Protein AF-A0A7S1GWB8-F1 (afdb_monomer_lite)

Radius of gyration: 44.44 Å; chains: 1; bounding box: 100×58×112 Å

Secondary structure (DSSP, 8-state):
------SS-EEEEEEPTTSSEEEEEESSSS-EEEE-TTT-PPPGGGHHHHHHHHHHHHHHHHGGGTTEEEEEHHHHHHTT-GGGTTSTTEEEETTEEEEEHHHHHHHHHHH-TTHHHHHHHHHHHHHHHHHHHTS-----TTS--SS-HHHHHHHHHHHHHHHHHHHHHHHHHHHTT-

Foldseek 3Di:
DDDDDDPFAFDDWDDDPQAQWIWTDGPDPDIDIDGDVVSHADPPVPNVVVVVVVVVVVVVVPPPAPQWDWDAPVRCVLLVNNVCVPPPQWDDDDGTTIHGNVVVVVSVCVNCVCVVVVVVVVVVVVVVVVVVVPPPPPPPPPPQDPPDNVVSVVVVVVVVVVVVVVVVVVVVVVVVPD

Sequence (178 aa):
FVSVEPPADVNEVCLCPNSGLVLMACEQPRIHVYFVPALGPAPAWCSFLDSLTDELEETKRTEVYDDYVFVTREELKRLGLDHLVGTNMLKAYMHGFFLDAKLHARSKSVLEPFAYEEYRKQKIKEKIEARQGQRIVLPKKGGAAKVNREFAEQLEESKRIAEEEARGDRVVRSNDRK

Structure (mmCIF, N/CA/C/O backbone):
data_AF-A0A7S1GWB8-F1
#
_entry.id   AF-A0A7S1GWB8-F1
#
loop_
_atom_site.group_PDB
_atom_site.id
_atom_site.type_symbol
_atom_site.label_atom_id
_atom_site.label_alt_id
_atom_site.label_comp_id
_atom_site.label_asym_id
_atom_site.label_entity_id
_atom_site.label_seq_id
_atom_site.pdbx_PDB_ins_code
_atom_site.Cartn_x
_atom_site.Cartn_y
_atom_site.Cartn_z
_atom_site.occupancy
_atom_site.B_iso_or_equiv
_atom_site.auth_seq_id
_atom_site.auth_comp_id
_atom_site.auth_asym_id
_atom_site.auth_atom_id
_atom_site.pdbx_PDB_model_num
ATOM 1 N N . PHE A 1 1 ? 10.889 -10.324 -22.276 1.00 53.47 1 PHE A N 1
ATOM 2 C CA . PHE A 1 1 ? 10.972 -9.530 -23.516 1.00 53.47 1 PHE A CA 1
ATOM 3 C C . PHE A 1 1 ? 10.517 -8.123 -23.183 1.00 53.47 1 PHE A C 1
ATOM 5 O O . PHE A 1 1 ? 9.446 -7.988 -22.607 1.00 53.47 1 PHE A O 1
ATOM 12 N N . VAL A 1 2 ? 11.350 -7.116 -23.442 1.00 78.38 2 VAL A N 1
ATOM 13 C CA . VAL A 1 2 ? 11.027 -5.698 -23.221 1.00 78.38 2 VAL A CA 1
ATOM 14 C C . VAL A 1 2 ? 10.942 -5.051 -24.601 1.00 78.38 2 VAL A C 1
ATOM 16 O O . VAL A 1 2 ? 11.882 -5.196 -25.377 1.00 78.38 2 VAL A O 1
ATOM 19 N N . SER A 1 3 ? 9.821 -4.398 -24.910 1.00 85.94 3 SER A N 1
ATOM 20 C CA . SER A 1 3 ? 9.679 -3.527 -26.083 1.00 85.94 3 SER A CA 1
ATOM 21 C C . SER A 1 3 ? 9.707 -2.087 -25.591 1.00 85.94 3 SER A C 1
ATOM 23 O O . SER A 1 3 ? 8.978 -1.754 -24.657 1.00 85.94 3 SER A O 1
ATOM 25 N N . VAL A 1 4 ? 10.571 -1.261 -26.174 1.00 86.25 4 VAL A N 1
ATOM 26 C CA . VAL A 1 4 ? 10.670 0.167 -25.867 1.00 86.25 4 VAL A CA 1
ATOM 27 C C . VAL A 1 4 ? 10.243 0.927 -27.111 1.00 86.25 4 VAL A C 1
ATOM 29 O O . VAL A 1 4 ? 10.878 0.797 -28.154 1.00 86.25 4 VAL A O 1
ATOM 32 N N . GLU A 1 5 ? 9.174 1.707 -26.990 1.00 87.88 5 GLU A N 1
ATOM 33 C CA . GLU A 1 5 ? 8.620 2.513 -28.077 1.00 87.88 5 GLU A CA 1
ATOM 34 C C . GLU A 1 5 ? 8.831 3.999 -27.753 1.00 87.88 5 GLU A C 1
ATOM 36 O O . GLU A 1 5 ? 8.138 4.549 -26.888 1.00 87.88 5 GLU A O 1
ATOM 41 N N . PRO A 1 6 ? 9.828 4.655 -28.372 1.00 87.19 6 PRO A N 1
ATOM 42 C CA . PRO A 1 6 ? 9.988 6.095 -28.258 1.00 87.19 6 PRO A CA 1
ATOM 43 C C . PRO A 1 6 ? 8.904 6.837 -29.059 1.00 87.19 6 PRO A C 1
ATOM 45 O O . PRO A 1 6 ? 8.363 6.301 -30.025 1.00 87.19 6 PRO A O 1
ATOM 48 N N . PRO A 1 7 ? 8.571 8.083 -28.675 1.00 85.88 7 PRO A N 1
ATOM 49 C CA . PRO A 1 7 ? 7.498 8.857 -29.308 1.00 85.88 7 PRO A CA 1
ATOM 50 C C . PRO A 1 7 ? 7.848 9.399 -30.705 1.00 85.88 7 PRO A C 1
ATOM 52 O O . PRO A 1 7 ? 6.970 9.928 -31.381 1.00 85.88 7 PRO A O 1
ATOM 55 N N . ALA A 1 8 ? 9.115 9.318 -31.113 1.00 88.62 8 ALA A N 1
ATOM 56 C CA . ALA A 1 8 ? 9.633 9.824 -32.379 1.00 88.62 8 ALA A CA 1
ATOM 57 C C . ALA A 1 8 ? 10.523 8.770 -33.051 1.00 88.62 8 ALA A C 1
ATOM 59 O O . ALA A 1 8 ? 10.970 7.822 -32.398 1.00 88.62 8 ALA A O 1
ATOM 60 N N . ASP A 1 9 ? 10.800 8.966 -34.340 1.00 90.44 9 ASP A N 1
ATOM 61 C CA . ASP A 1 9 ? 11.654 8.069 -35.118 1.00 90.44 9 ASP A CA 1
ATOM 62 C C . ASP A 1 9 ? 13.067 7.994 -34.527 1.00 90.44 9 ASP A C 1
ATOM 64 O O . ASP A 1 9 ? 13.641 9.003 -34.104 1.00 90.44 9 ASP A O 1
ATOM 68 N N . VAL A 1 10 ? 13.609 6.775 -34.480 1.00 90.38 10 VAL A N 1
ATOM 69 C CA . VAL A 1 10 ? 14.928 6.471 -33.914 1.00 90.38 10 VAL A CA 1
ATOM 70 C C . VAL A 1 10 ? 15.977 6.528 -35.011 1.00 90.38 10 VAL A C 1
ATOM 72 O O . VAL A 1 10 ? 15.917 5.769 -35.976 1.00 90.38 10 VAL A O 1
ATOM 75 N N . ASN A 1 11 ? 16.979 7.375 -34.812 1.00 90.00 11 ASN A N 1
ATOM 76 C CA . ASN A 1 11 ? 18.122 7.498 -35.708 1.00 90.00 11 ASN A CA 1
ATOM 77 C C . ASN A 1 11 ? 19.241 6.534 -35.315 1.00 90.00 11 ASN A C 1
ATOM 79 O O . ASN A 1 11 ? 19.777 5.815 -36.155 1.00 90.00 11 ASN A O 1
ATOM 83 N N . GLU A 1 12 ? 19.592 6.507 -34.028 1.00 90.44 12 GLU A N 1
ATOM 84 C CA . GLU A 1 12 ? 20.704 5.706 -33.521 1.00 90.44 12 GLU A CA 1
ATOM 85 C C . GLU A 1 12 ? 20.461 5.270 -32.072 1.00 90.44 12 GLU A C 1
ATOM 87 O O . GLU A 1 12 ? 19.823 5.974 -31.284 1.00 90.44 12 GLU A O 1
ATOM 92 N N . VAL A 1 13 ? 20.991 4.100 -31.715 1.00 90.94 13 VAL A N 1
ATOM 93 C CA . VAL A 1 13 ? 20.932 3.549 -30.359 1.00 90.94 13 VAL A CA 1
ATOM 94 C C . VAL A 1 13 ? 22.347 3.267 -29.872 1.00 90.94 13 VAL A C 1
ATOM 96 O O . VAL A 1 13 ? 23.105 2.552 -30.523 1.00 90.94 13 VAL A O 1
ATOM 99 N N . CYS A 1 14 ? 22.686 3.790 -28.698 1.00 90.75 14 CYS A N 1
ATOM 100 C CA . CYS A 1 14 ? 23.957 3.560 -28.029 1.00 90.75 14 CYS A CA 1
ATOM 101 C C . CYS A 1 14 ? 23.720 2.848 -26.693 1.00 90.75 14 CYS A C 1
ATOM 103 O O . CYS A 1 14 ? 22.939 3.298 -25.854 1.00 90.75 14 CYS A O 1
ATOM 105 N N . LEU A 1 15 ? 24.401 1.721 -26.502 1.00 89.31 15 LEU A N 1
ATOM 106 C CA . LEU A 1 15 ? 24.348 0.920 -25.282 1.00 89.31 15 LEU A CA 1
ATOM 107 C C . LEU A 1 15 ? 25.578 1.220 -24.432 1.00 89.31 15 LEU A C 1
ATOM 109 O O . LEU A 1 15 ? 26.708 1.153 -24.923 1.00 89.31 15 LEU A O 1
ATOM 113 N N . CYS A 1 16 ? 25.379 1.501 -23.147 1.00 86.50 16 CYS A N 1
ATOM 114 C CA . CYS A 1 16 ? 26.507 1.568 -22.230 1.00 86.50 16 CYS A CA 1
ATOM 115 C C . CYS A 1 16 ? 27.056 0.151 -21.977 1.00 86.50 16 CYS A C 1
ATOM 117 O O . CYS A 1 16 ? 26.288 -0.757 -21.653 1.00 86.50 16 CYS A O 1
ATOM 119 N N . PRO A 1 17 ? 28.377 -0.067 -22.096 1.00 87.00 17 PRO A N 1
ATOM 120 C CA . PRO A 1 17 ? 28.961 -1.383 -21.872 1.00 87.00 17 PRO A CA 1
ATOM 121 C C . PRO A 1 17 ? 28.715 -1.844 -20.431 1.00 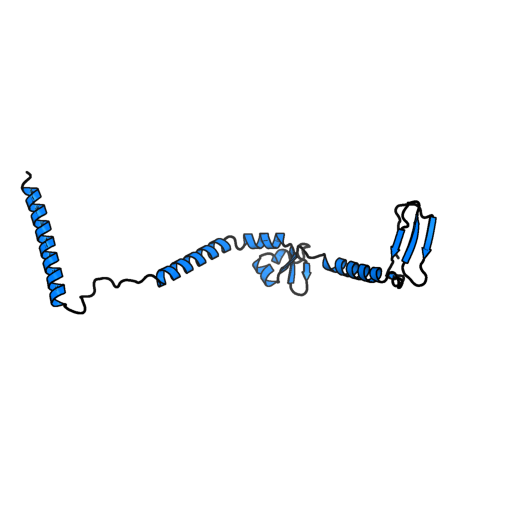87.00 17 PRO A C 1
ATOM 123 O O . PRO A 1 17 ? 28.889 -1.071 -19.489 1.00 87.00 17 PRO A O 1
ATOM 126 N N . ASN A 1 18 ? 28.343 -3.117 -20.267 1.00 85.69 18 ASN A N 1
ATOM 127 C CA . ASN A 1 18 ? 28.068 -3.763 -18.975 1.00 85.69 18 ASN A CA 1
ATOM 128 C C . ASN A 1 18 ? 26.973 -3.084 -18.125 1.00 85.69 18 ASN A C 1
ATOM 130 O O . ASN A 1 18 ? 26.978 -3.227 -16.903 1.00 85.69 18 ASN A O 1
ATOM 134 N N . SER A 1 19 ? 26.041 -2.356 -18.746 1.00 89.25 19 SER A N 1
ATOM 135 C CA . SER A 1 19 ? 24.924 -1.708 -18.056 1.00 89.25 19 SER A CA 1
ATOM 136 C C . SER A 1 19 ? 23.606 -1.895 -18.809 1.00 89.25 19 SER A C 1
ATOM 138 O O . SER A 1 19 ? 23.596 -2.070 -20.025 1.00 89.25 19 SER A O 1
ATOM 140 N N . GLY A 1 20 ? 22.484 -1.822 -18.087 1.00 88.50 20 GLY A N 1
ATOM 141 C CA . GLY A 1 20 ? 21.133 -1.798 -18.656 1.00 88.50 20 GLY A CA 1
ATOM 142 C C . GLY A 1 20 ? 20.713 -0.448 -19.256 1.00 88.50 20 GLY A C 1
ATOM 143 O O . GLY A 1 20 ? 19.534 -0.261 -19.556 1.00 88.50 20 GLY A O 1
ATOM 144 N N . LEU A 1 21 ? 21.636 0.512 -19.389 1.00 90.56 21 LEU A N 1
ATOM 145 C CA . LEU A 1 21 ? 21.352 1.860 -19.881 1.00 90.56 21 LEU A CA 1
ATOM 146 C C . LEU A 1 21 ? 21.456 1.949 -21.411 1.00 90.56 21 LEU A C 1
ATOM 148 O O . LEU A 1 21 ? 22.491 1.640 -22.009 1.00 90.56 21 LEU A O 1
ATOM 152 N N . VAL A 1 22 ? 20.376 2.423 -22.027 1.00 90.69 22 VAL A N 1
ATOM 153 C CA . VAL A 1 22 ? 20.209 2.581 -23.471 1.00 90.69 22 VAL A CA 1
ATOM 154 C C . VAL A 1 22 ? 19.936 4.047 -23.782 1.00 90.69 22 VAL A C 1
ATOM 156 O O . VAL A 1 22 ? 18.965 4.631 -23.301 1.00 90.69 22 VAL A O 1
ATOM 159 N N . LEU A 1 23 ? 20.785 4.643 -24.608 1.00 91.19 23 LEU A N 1
ATOM 160 C CA . LEU A 1 23 ? 20.624 5.993 -25.134 1.00 91.19 23 LEU A CA 1
ATOM 161 C C . LEU A 1 23 ? 20.050 5.890 -26.546 1.00 91.19 23 LEU A C 1
ATOM 163 O O . LEU A 1 23 ? 20.630 5.228 -27.403 1.00 91.19 23 LEU A O 1
ATOM 167 N N . MET A 1 24 ? 18.921 6.542 -26.792 1.00 92.06 24 MET A N 1
ATOM 168 C CA . MET A 1 24 ? 18.260 6.573 -28.092 1.00 92.06 24 MET A CA 1
ATOM 169 C C . MET A 1 24 ? 18.262 8.001 -28.633 1.00 92.06 24 MET A C 1
ATOM 171 O O . MET A 1 24 ? 17.636 8.903 -28.064 1.00 92.06 24 MET A O 1
ATOM 175 N N . ALA A 1 25 ? 18.962 8.201 -29.745 1.00 92.19 25 ALA A N 1
ATOM 176 C CA . ALA A 1 25 ? 18.886 9.421 -30.529 1.00 92.19 25 ALA A CA 1
ATOM 177 C C . ALA A 1 25 ? 17.624 9.350 -31.395 1.00 92.19 25 ALA A C 1
ATOM 179 O O . ALA A 1 25 ? 17.547 8.532 -32.310 1.00 92.19 25 ALA A O 1
ATOM 180 N N . CYS A 1 26 ? 16.633 10.181 -31.076 1.00 90.25 26 CYS A N 1
ATOM 181 C CA . CYS A 1 26 ? 15.378 10.281 -31.825 1.00 90.25 26 CYS A CA 1
ATOM 182 C C . CYS A 1 26 ? 15.272 11.655 -32.507 1.00 90.25 26 CYS A C 1
ATOM 184 O O . CYS A 1 26 ? 16.032 12.564 -32.169 1.00 90.25 26 CYS A O 1
ATOM 186 N N . GLU A 1 27 ? 14.300 11.829 -33.405 1.00 91.12 27 GLU A N 1
ATOM 187 C CA . GLU A 1 27 ? 13.946 13.101 -34.072 1.00 91.12 27 GLU A CA 1
ATOM 188 C C . GLU A 1 27 ? 13.306 14.140 -33.115 1.00 91.12 27 GLU A C 1
ATOM 190 O O . GLU A 1 27 ? 12.242 14.710 -33.359 1.00 91.12 27 GLU A O 1
ATOM 195 N N . GLN A 1 28 ? 13.943 14.383 -31.968 1.00 89.56 28 GLN A N 1
ATOM 196 C CA . GLN A 1 28 ? 13.509 15.327 -30.942 1.00 89.56 28 GLN A CA 1
ATOM 197 C C . GLN A 1 28 ? 14.740 16.004 -30.311 1.00 89.56 28 GLN A C 1
ATOM 199 O O . GLN A 1 28 ? 15.783 15.369 -30.168 1.00 89.56 28 GLN A O 1
ATOM 204 N N . PRO A 1 29 ? 14.663 17.277 -29.865 1.00 87.81 29 PRO A N 1
ATOM 205 C CA . PRO A 1 29 ? 15.818 17.983 -29.292 1.00 87.81 29 PRO A CA 1
ATOM 206 C C . PRO A 1 29 ? 16.408 17.351 -28.020 1.00 87.81 29 PRO A C 1
ATOM 208 O O . PRO A 1 29 ? 17.481 17.762 -27.583 1.00 87.81 29 PRO A O 1
ATOM 211 N N . ARG A 1 30 ? 15.720 16.393 -27.387 1.00 89.44 30 ARG A N 1
ATOM 212 C CA . ARG A 1 30 ? 16.198 15.690 -26.190 1.00 89.44 30 ARG A CA 1
ATOM 213 C C . ARG A 1 30 ? 16.449 14.225 -26.527 1.00 89.44 30 ARG A C 1
ATOM 215 O O . ARG A 1 30 ? 15.555 13.554 -27.026 1.00 89.44 30 ARG A O 1
ATOM 222 N N . ILE A 1 31 ? 17.638 13.736 -26.186 1.00 90.06 31 ILE A N 1
ATOM 223 C CA . ILE A 1 31 ? 17.980 12.312 -26.275 1.00 90.06 31 ILE A CA 1
ATOM 224 C C . ILE A 1 31 ? 17.161 11.545 -25.234 1.00 90.06 31 ILE A C 1
ATOM 226 O O . ILE A 1 31 ? 17.071 11.965 -24.075 1.00 90.06 31 ILE A O 1
ATOM 230 N N . HIS A 1 32 ? 16.580 10.420 -25.642 1.00 90.88 32 HIS A N 1
ATOM 231 C CA . HIS A 1 32 ? 15.855 9.537 -24.739 1.00 90.88 32 HIS A CA 1
ATOM 232 C C . HIS A 1 32 ? 16.820 8.561 -24.071 1.00 90.88 32 HIS A C 1
ATOM 234 O O . HIS A 1 32 ? 17.652 7.942 -24.730 1.00 90.88 32 HIS A O 1
ATOM 240 N N . VAL A 1 33 ? 16.706 8.419 -22.752 1.00 90.12 3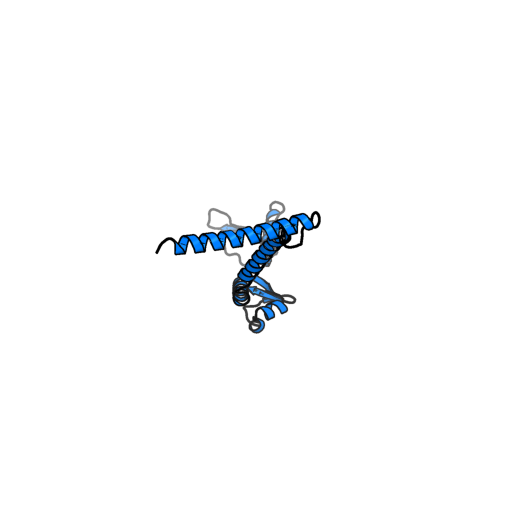3 VAL A N 1
ATOM 241 C CA . VAL A 1 33 ? 17.495 7.467 -21.967 1.00 90.12 33 VAL A CA 1
ATOM 242 C C . VAL A 1 33 ? 16.534 6.478 -21.338 1.00 90.12 33 VAL A C 1
ATOM 244 O O . VAL A 1 33 ? 15.657 6.868 -20.569 1.00 90.12 33 VAL A O 1
ATOM 247 N N . TYR A 1 34 ? 16.704 5.208 -21.675 1.00 90.06 34 TYR A N 1
ATOM 248 C CA . TYR A 1 34 ? 15.948 4.104 -21.110 1.00 90.06 34 TYR A CA 1
ATOM 249 C C . TYR A 1 34 ? 16.875 3.259 -20.255 1.00 90.06 34 TYR A C 1
ATOM 251 O O . TYR A 1 34 ? 17.985 2.926 -20.664 1.00 90.06 34 TYR A O 1
ATOM 259 N N . PHE A 1 35 ? 16.414 2.902 -19.064 1.00 90.31 35 PHE A N 1
ATOM 260 C CA . PHE A 1 35 ? 17.137 2.010 -18.176 1.00 90.31 35 PHE A CA 1
ATOM 261 C C . PHE A 1 35 ? 16.331 0.727 -17.992 1.00 90.31 35 PHE A C 1
ATOM 263 O O . PHE A 1 35 ? 15.156 0.768 -17.628 1.00 90.31 35 PHE A O 1
ATOM 270 N N . VAL A 1 36 ? 16.957 -0.407 -18.302 1.00 89.19 36 VAL A N 1
ATOM 271 C CA . VAL A 1 36 ? 16.358 -1.737 -18.198 1.00 89.19 36 VAL A CA 1
ATOM 272 C C . VAL A 1 36 ? 17.112 -2.526 -17.121 1.00 89.19 36 VAL A C 1
ATOM 274 O O . VAL A 1 36 ? 18.140 -3.133 -17.436 1.00 89.19 36 VAL A O 1
ATOM 277 N N . PRO A 1 37 ? 16.605 -2.586 -15.874 1.00 86.69 37 PRO A N 1
ATOM 278 C CA . PRO A 1 37 ? 17.309 -3.241 -14.764 1.00 86.69 37 PRO A CA 1
ATOM 279 C C . PRO A 1 37 ? 17.520 -4.747 -14.998 1.00 86.69 37 PRO A C 1
ATOM 281 O O . PRO A 1 37 ? 18.487 -5.334 -14.524 1.00 86.69 37 PRO A O 1
ATOM 284 N N . ALA A 1 38 ? 16.669 -5.378 -15.815 1.00 85.50 38 ALA A N 1
ATOM 285 C CA . ALA A 1 38 ? 16.799 -6.789 -16.179 1.00 85.50 38 ALA A CA 1
ATOM 286 C C . ALA A 1 38 ? 18.008 -7.107 -17.085 1.00 85.50 38 ALA A C 1
ATOM 288 O O . ALA A 1 38 ? 18.396 -8.270 -17.179 1.00 85.50 38 ALA A O 1
ATOM 289 N N . LEU A 1 39 ? 18.574 -6.115 -17.788 1.00 86.12 39 LEU A N 1
ATOM 290 C CA . LEU A 1 39 ? 19.737 -6.304 -18.669 1.00 86.12 39 LEU A CA 1
ATOM 291 C C . LEU A 1 39 ? 21.069 -6.129 -17.931 1.00 86.12 39 LEU A C 1
ATOM 293 O O . LEU A 1 39 ? 22.075 -6.703 -18.345 1.00 86.12 39 LEU A O 1
ATOM 297 N N . GLY A 1 40 ? 21.085 -5.355 -16.848 1.00 88.12 40 GLY A N 1
ATOM 298 C CA . GLY A 1 40 ? 22.275 -5.121 -16.042 1.00 88.12 40 GLY A CA 1
ATOM 299 C C . GLY A 1 40 ? 22.130 -3.904 -15.127 1.00 88.12 40 GLY A C 1
ATOM 300 O O . GLY A 1 40 ? 21.215 -3.101 -15.324 1.00 88.12 40 GLY A O 1
ATOM 301 N N . PRO A 1 41 ? 23.046 -3.745 -14.157 1.00 89.88 41 PRO A N 1
ATOM 302 C CA . PRO A 1 41 ? 23.002 -2.653 -13.188 1.00 89.88 41 PRO A CA 1
ATOM 303 C C . PRO A 1 41 ? 23.239 -1.287 -13.842 1.00 89.88 41 PRO A C 1
ATOM 305 O O . PRO A 1 41 ? 23.773 -1.183 -14.961 1.00 89.88 41 PRO A O 1
ATOM 308 N N . ALA A 1 42 ? 22.869 -0.218 -13.139 1.00 90.06 42 ALA A N 1
ATOM 309 C CA . ALA A 1 42 ? 23.218 1.130 -13.554 1.00 90.06 42 ALA A CA 1
ATOM 310 C C . ALA A 1 42 ? 24.749 1.332 -13.509 1.00 90.06 42 ALA A C 1
ATOM 312 O O . ALA A 1 42 ? 25.461 0.716 -12.708 1.00 90.06 42 ALA A O 1
ATOM 313 N N . PRO A 1 43 ? 25.309 2.182 -14.387 1.00 89.75 43 PRO A N 1
ATOM 314 C CA . PRO A 1 43 ? 26.741 2.435 -14.379 1.00 89.75 43 PRO A CA 1
ATOM 315 C C . PRO A 1 43 ? 27.126 3.232 -13.122 1.00 89.75 43 PRO A C 1
ATOM 317 O O . PRO A 1 43 ? 26.308 3.952 -12.557 1.00 89.75 43 PRO A O 1
ATOM 320 N N . ALA A 1 44 ? 28.394 3.164 -12.701 1.00 87.56 44 ALA A N 1
ATOM 321 C CA . ALA A 1 44 ? 28.844 3.735 -11.421 1.00 87.56 44 ALA A CA 1
ATOM 322 C C . ALA A 1 44 ? 28.551 5.243 -11.244 1.00 87.56 44 ALA A C 1
ATOM 324 O O . ALA A 1 44 ? 28.367 5.710 -10.125 1.00 87.56 44 ALA A O 1
ATOM 325 N N . TRP A 1 45 ? 28.480 6.005 -12.340 1.00 90.12 45 TRP A N 1
ATOM 326 C CA . TRP A 1 45 ? 28.141 7.435 -12.344 1.00 90.12 45 TRP A CA 1
ATOM 327 C C . TRP A 1 45 ? 26.629 7.719 -12.261 1.00 90.12 45 TRP A C 1
ATOM 329 O O . TRP A 1 45 ? 26.227 8.871 -12.121 1.00 90.12 45 TRP A O 1
ATOM 339 N N . CYS A 1 46 ? 25.790 6.686 -12.339 1.00 86.81 46 CYS A N 1
ATOM 340 C CA . CYS A 1 46 ? 24.331 6.742 -12.257 1.00 86.81 46 CYS A CA 1
ATOM 341 C C . CYS A 1 46 ? 23.758 5.683 -11.302 1.00 86.81 46 CYS A C 1
ATOM 343 O O . CYS A 1 46 ? 22.664 5.175 -11.524 1.00 86.81 46 CYS A O 1
ATOM 345 N N . SER A 1 47 ? 24.454 5.393 -10.200 1.00 85.62 47 SER A N 1
ATOM 346 C CA . SER A 1 47 ? 23.985 4.453 -9.166 1.00 85.62 47 SER A CA 1
ATOM 347 C C . SER A 1 47 ? 22.622 4.819 -8.565 1.00 85.62 47 SER A C 1
ATOM 349 O O . SER A 1 47 ? 21.898 3.956 -8.085 1.00 85.62 47 SER A O 1
ATOM 351 N N . PHE A 1 48 ? 22.241 6.097 -8.619 1.00 87.88 48 PHE A N 1
ATOM 352 C CA . PHE A 1 48 ? 20.937 6.558 -8.148 1.00 87.88 48 PHE A CA 1
ATOM 353 C C . PHE A 1 48 ? 19.759 5.988 -8.956 1.00 87.88 48 PHE A C 1
ATOM 355 O O . PHE A 1 48 ? 18.668 5.857 -8.409 1.00 87.88 48 PHE A O 1
ATOM 362 N N . LEU A 1 49 ? 19.962 5.620 -10.230 1.00 87.31 49 LEU A N 1
ATOM 363 C CA . LEU A 1 49 ? 18.902 5.008 -11.039 1.00 87.31 49 LEU A CA 1
ATOM 364 C C . LEU A 1 49 ? 18.475 3.647 -10.486 1.00 87.31 49 LEU A C 1
ATOM 366 O O . LEU A 1 49 ? 17.277 3.395 -10.463 1.00 87.31 49 LEU A O 1
ATOM 370 N N . ASP A 1 50 ? 19.417 2.838 -9.987 1.00 87.69 50 ASP A N 1
ATOM 371 C CA . ASP A 1 50 ? 19.105 1.548 -9.356 1.00 87.69 50 ASP A CA 1
ATOM 372 C C . ASP A 1 50 ? 18.226 1.752 -8.111 1.00 87.69 50 ASP A C 1
ATOM 374 O O . ASP A 1 50 ? 17.191 1.106 -7.969 1.00 87.69 50 ASP A O 1
ATOM 378 N N . SER A 1 51 ? 18.572 2.732 -7.265 1.00 89.00 51 SER A N 1
ATOM 379 C CA . SER A 1 51 ? 17.779 3.090 -6.076 1.00 89.00 51 SER A CA 1
ATOM 380 C C . SER A 1 51 ? 16.361 3.532 -6.442 1.00 89.00 51 SER A C 1
ATOM 382 O O . SER A 1 51 ? 15.395 3.079 -5.836 1.00 89.00 51 SER A O 1
ATOM 384 N N . LEU A 1 52 ? 16.221 4.397 -7.452 1.00 87.31 52 LEU A N 1
ATOM 385 C CA . LEU A 1 52 ? 14.909 4.849 -7.918 1.00 87.31 52 LEU A CA 1
ATOM 386 C C . LEU A 1 52 ? 14.079 3.695 -8.486 1.00 87.31 52 LEU A C 1
ATOM 388 O O . LEU A 1 52 ? 12.870 3.649 -8.265 1.00 87.31 52 LEU A O 1
ATOM 392 N N . THR A 1 53 ? 14.698 2.777 -9.234 1.00 85.38 53 THR A N 1
ATOM 393 C CA . THR A 1 53 ? 13.985 1.613 -9.767 1.00 85.38 53 THR A CA 1
ATOM 394 C C . THR A 1 53 ? 13.562 0.642 -8.675 1.00 85.38 53 THR A C 1
ATOM 396 O O . THR A 1 53 ? 12.433 0.161 -8.744 1.00 85.38 53 THR A O 1
ATOM 399 N N . ASP A 1 54 ? 14.391 0.417 -7.654 1.00 85.12 54 ASP A N 1
ATOM 400 C CA . ASP A 1 54 ? 14.041 -0.430 -6.509 1.00 85.12 54 ASP A CA 1
ATOM 401 C C . ASP A 1 54 ? 12.848 0.150 -5.733 1.00 85.12 54 ASP A C 1
ATOM 403 O O . ASP A 1 54 ? 11.884 -0.562 -5.445 1.00 85.12 54 ASP A O 1
ATOM 407 N N . GLU A 1 55 ? 12.843 1.462 -5.480 1.00 85.50 55 GLU A N 1
ATOM 408 C CA . GLU A 1 55 ? 11.713 2.149 -4.839 1.00 85.50 55 GLU A CA 1
ATOM 409 C C . GLU A 1 55 ? 10.423 2.046 -5.678 1.00 85.50 55 GLU A C 1
ATOM 411 O O . GLU A 1 55 ? 9.337 1.772 -5.155 1.00 85.50 55 GLU A O 1
ATOM 416 N N . LEU A 1 56 ? 10.520 2.226 -7.000 1.00 82.38 56 LEU A N 1
ATOM 417 C CA . LEU A 1 56 ? 9.390 2.089 -7.931 1.00 82.38 56 LEU A CA 1
ATOM 418 C C . LEU A 1 56 ? 8.849 0.652 -7.999 1.00 82.38 56 LEU A C 1
ATOM 420 O O . LEU A 1 56 ? 7.638 0.456 -8.158 1.00 82.38 56 LEU A O 1
ATOM 424 N N . GLU A 1 57 ? 9.718 -0.354 -7.899 1.00 78.62 57 GLU A N 1
ATOM 425 C CA . GLU A 1 57 ? 9.318 -1.762 -7.835 1.00 78.62 57 GLU A CA 1
ATOM 426 C C . GLU A 1 57 ? 8.642 -2.115 -6.506 1.00 78.62 57 GLU A C 1
ATOM 428 O O . GLU A 1 57 ? 7.664 -2.873 -6.505 1.00 78.62 57 GLU A O 1
ATOM 433 N N . GLU A 1 58 ? 9.101 -1.542 -5.393 1.00 72.25 58 GLU A N 1
ATOM 434 C CA . GLU A 1 58 ? 8.467 -1.710 -4.085 1.00 72.25 58 GLU A CA 1
ATOM 435 C C . GLU A 1 58 ? 7.077 -1.057 -4.051 1.00 72.25 58 GLU A C 1
ATOM 437 O O . GLU A 1 58 ? 6.099 -1.707 -3.673 1.00 72.25 58 GLU A O 1
ATOM 442 N N . THR A 1 59 ? 6.957 0.175 -4.556 1.00 62.09 59 THR A N 1
ATOM 443 C CA . THR A 1 59 ? 5.701 0.949 -4.554 1.00 62.09 59 THR A CA 1
ATOM 444 C C . THR A 1 59 ? 4.591 0.268 -5.363 1.00 62.09 59 THR A C 1
ATOM 446 O O . THR A 1 59 ? 3.444 0.174 -4.924 1.00 62.09 59 THR A O 1
ATOM 449 N N . LYS A 1 60 ? 4.920 -0.328 -6.518 1.00 60.53 60 LYS A N 1
ATOM 450 C CA . LYS A 1 60 ? 3.943 -1.086 -7.326 1.00 60.53 60 LYS A CA 1
ATOM 451 C C . LYS A 1 60 ? 3.319 -2.276 -6.592 1.00 60.53 60 LYS A C 1
ATOM 453 O O . LYS A 1 60 ? 2.259 -2.750 -7.004 1.00 60.53 60 LYS A O 1
ATOM 458 N N . ARG A 1 61 ? 3.958 -2.801 -5.541 1.00 58.41 61 ARG A N 1
ATOM 459 C CA . ARG A 1 61 ? 3.408 -3.912 -4.748 1.00 58.41 61 ARG A CA 1
ATOM 460 C C . ARG A 1 61 ? 2.485 -3.441 -3.624 1.00 58.41 61 ARG A C 1
ATOM 462 O O . ARG A 1 61 ? 1.637 -4.224 -3.199 1.00 58.41 61 ARG A O 1
ATOM 469 N N . THR A 1 62 ? 2.621 -2.204 -3.156 1.00 56.53 62 THR A N 1
ATOM 470 C CA . THR A 1 62 ? 1.930 -1.693 -1.961 1.00 56.53 62 THR A CA 1
ATOM 471 C C . THR A 1 62 ? 0.589 -1.007 -2.245 1.00 56.53 62 THR A C 1
ATOM 473 O O . THR A 1 62 ? -0.279 -1.031 -1.377 1.00 56.53 62 THR A O 1
ATOM 476 N N . GLU A 1 63 ? 0.342 -0.489 -3.451 1.00 54.56 63 GLU A N 1
ATOM 477 C CA . GLU A 1 63 ? -0.801 0.412 -3.728 1.00 54.56 63 GLU A CA 1
ATOM 478 C C . GLU A 1 63 ? -2.203 -0.234 -3.861 1.00 54.56 63 GLU A C 1
ATOM 480 O O . GLU A 1 63 ? -3.186 0.458 -4.112 1.00 54.56 63 GLU A O 1
ATOM 485 N N . VAL A 1 64 ? -2.379 -1.551 -3.696 1.00 57.78 64 VAL A N 1
ATOM 486 C CA . VAL A 1 64 ? -3.676 -2.196 -4.031 1.00 57.78 64 VAL A CA 1
ATOM 487 C C . VAL A 1 64 ? -4.720 -2.146 -2.893 1.00 57.78 64 VAL A C 1
ATOM 489 O O . VAL A 1 64 ? -5.838 -2.631 -3.076 1.00 57.78 64 VAL A O 1
ATOM 492 N N . TYR A 1 65 ? -4.419 -1.563 -1.723 1.00 59.97 65 TYR A N 1
ATOM 493 C CA . TYR A 1 65 ? -5.294 -1.686 -0.540 1.00 59.97 65 TYR A CA 1
ATOM 494 C C . TYR A 1 65 ? -5.628 -0.404 0.234 1.00 59.97 65 TYR A C 1
ATOM 496 O O . TYR A 1 65 ? -6.132 -0.519 1.348 1.00 59.97 65 TYR A O 1
ATOM 504 N N . ASP A 1 66 ? -5.444 0.793 -0.325 1.00 64.88 66 ASP A N 1
ATOM 505 C CA . ASP A 1 66 ? -5.762 2.033 0.414 1.00 64.88 66 ASP A CA 1
ATOM 506 C C . ASP A 1 66 ? -7.248 2.157 0.808 1.00 64.88 66 ASP A C 1
ATOM 508 O O . ASP A 1 66 ? -7.575 2.698 1.862 1.00 64.88 66 ASP A O 1
ATOM 512 N N . ASP A 1 67 ? -8.158 1.579 0.018 1.00 79.31 67 ASP A N 1
ATOM 513 C CA . ASP A 1 67 ? -9.606 1.645 0.258 1.00 79.31 67 ASP A CA 1
ATOM 514 C C . ASP A 1 67 ? -10.188 0.396 0.948 1.00 79.31 67 ASP A C 1
ATOM 516 O O . ASP A 1 67 ? -11.409 0.220 0.986 1.00 79.31 67 ASP A O 1
ATOM 520 N N . TYR A 1 68 ? -9.356 -0.496 1.497 1.00 86.75 68 TYR A N 1
ATOM 521 C CA . TYR A 1 68 ? -9.824 -1.743 2.107 1.00 86.75 68 TYR A CA 1
ATOM 522 C C . TYR A 1 68 ? -9.589 -1.795 3.615 1.00 86.75 68 TYR A C 1
ATOM 524 O O . TYR A 1 68 ? -8.500 -1.548 4.123 1.00 86.75 68 TYR A O 1
ATOM 532 N N . VAL A 1 69 ? -10.622 -2.213 4.341 1.00 88.06 69 VAL A N 1
ATOM 533 C CA . VAL A 1 69 ? -10.559 -2.499 5.774 1.00 88.06 69 VAL A CA 1
ATOM 534 C C . VAL A 1 69 ? -10.450 -4.006 5.960 1.00 88.06 69 VAL A C 1
ATOM 536 O O . VAL A 1 69 ? -11.228 -4.771 5.386 1.00 88.06 69 VAL A O 1
ATOM 539 N N . PHE A 1 70 ? -9.482 -4.441 6.765 1.00 90.56 70 PHE A N 1
ATOM 540 C CA . PHE A 1 70 ? -9.394 -5.834 7.186 1.00 90.56 70 PHE A CA 1
ATOM 541 C C . PHE A 1 70 ? -10.491 -6.134 8.211 1.00 90.56 70 PHE A C 1
ATOM 543 O O . PHE A 1 70 ? -10.624 -5.429 9.210 1.00 90.56 70 PHE A O 1
ATOM 550 N N . VAL A 1 71 ? -11.263 -7.185 7.956 1.00 89.81 71 VAL A N 1
ATOM 551 C CA . VAL A 1 71 ? -12.379 -7.634 8.786 1.00 89.81 71 VAL A CA 1
ATOM 552 C C . VAL A 1 71 ? -12.188 -9.117 9.091 1.00 89.81 71 VAL A C 1
ATOM 554 O O . VAL A 1 71 ? -11.957 -9.941 8.199 1.00 89.81 71 VAL A O 1
ATOM 557 N N . THR A 1 72 ? -12.294 -9.481 10.365 1.00 92.62 72 THR A N 1
ATOM 558 C CA . THR A 1 72 ? -12.240 -10.886 10.787 1.00 92.62 72 THR A CA 1
ATOM 559 C C . THR A 1 72 ? -13.519 -11.634 10.401 1.00 92.62 72 THR A C 1
ATOM 561 O O . THR A 1 72 ? -14.578 -11.046 10.171 1.00 92.62 72 THR A O 1
ATOM 564 N N . ARG A 1 73 ? -13.468 -12.971 10.358 1.00 89.75 73 ARG A N 1
ATOM 565 C CA . ARG A 1 73 ? -14.657 -13.785 10.047 1.00 89.75 73 ARG A CA 1
ATOM 566 C C . ARG A 1 73 ? -15.791 -13.601 11.065 1.00 89.75 73 ARG A C 1
ATOM 568 O O . ARG A 1 73 ? -16.959 -13.746 10.714 1.00 89.75 73 ARG A O 1
ATOM 575 N N . GLU A 1 74 ? -15.458 -13.283 12.312 1.00 91.19 74 GLU A N 1
ATOM 576 C CA . GLU A 1 74 ? -16.433 -12.993 13.367 1.00 91.19 74 GLU A CA 1
ATOM 577 C C . GLU A 1 74 ? -17.106 -11.634 13.153 1.00 91.19 74 GLU A C 1
ATOM 579 O O . GLU A 1 74 ? -18.332 -11.532 13.214 1.00 91.19 74 GLU A O 1
ATOM 584 N N . GLU A 1 75 ? -16.326 -10.603 12.820 1.00 88.31 75 GLU A N 1
ATOM 585 C CA . GLU A 1 75 ? -16.850 -9.274 12.501 1.00 88.31 75 GLU A CA 1
ATOM 586 C C . GLU A 1 75 ? -17.709 -9.287 11.237 1.00 88.31 75 GLU A C 1
ATOM 588 O O . GLU A 1 75 ? -18.771 -8.671 11.223 1.00 88.31 75 GLU A O 1
ATOM 593 N N . LEU A 1 76 ? -17.325 -10.046 10.207 1.00 89.69 76 LEU A N 1
ATOM 594 C CA . LEU A 1 76 ? -18.122 -10.191 8.987 1.00 89.69 76 LEU A CA 1
ATOM 595 C C . LEU A 1 76 ? -19.506 -10.799 9.280 1.0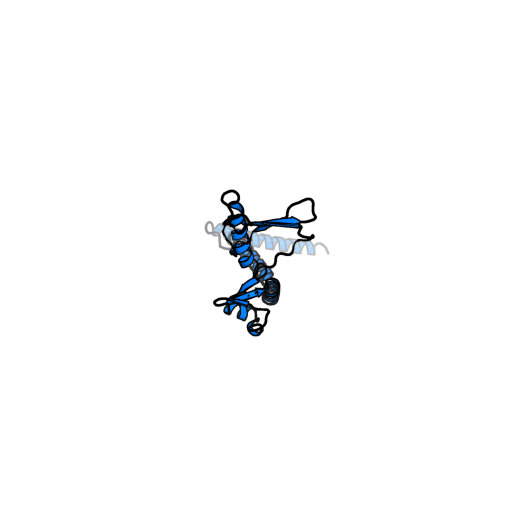0 89.69 76 LEU A C 1
ATOM 597 O O . LEU A 1 76 ? -20.517 -10.346 8.736 1.00 89.69 76 LEU A O 1
ATOM 601 N N . LYS A 1 77 ? -19.564 -11.783 10.188 1.00 89.44 77 LYS A N 1
ATOM 602 C CA . LYS A 1 77 ? -20.820 -12.379 10.665 1.00 89.44 77 LYS A CA 1
ATOM 603 C C . LYS A 1 77 ? -21.645 -11.401 11.492 1.00 89.44 77 LYS A C 1
ATOM 605 O O . LYS A 1 77 ? -22.849 -11.306 11.272 1.00 89.44 77 LYS A O 1
ATOM 610 N N . ARG A 1 78 ? -21.015 -10.643 12.397 1.00 89.31 78 ARG A N 1
ATOM 611 C CA . ARG A 1 78 ? -21.686 -9.570 13.155 1.00 89.31 78 ARG A CA 1
ATOM 612 C C . ARG A 1 78 ? -22.254 -8.501 12.222 1.00 89.31 78 ARG A C 1
ATOM 614 O O . ARG A 1 78 ? -23.330 -7.978 12.491 1.00 89.31 78 ARG A O 1
ATOM 621 N N . LEU A 1 79 ? -21.553 -8.218 11.123 1.00 87.62 79 LEU A N 1
ATOM 622 C CA . LEU A 1 79 ? -21.987 -7.279 10.097 1.00 87.62 79 LEU A CA 1
ATOM 623 C C . LEU A 1 79 ? -23.119 -7.820 9.197 1.00 87.62 79 LEU A C 1
ATOM 625 O O . LEU A 1 79 ? -23.662 -7.073 8.387 1.00 87.62 79 LEU A O 1
ATOM 629 N N . GLY A 1 80 ? -23.486 -9.101 9.314 1.00 86.56 80 GLY A N 1
ATOM 630 C CA . GLY A 1 80 ? -24.492 -9.738 8.456 1.00 86.56 80 GLY A CA 1
ATOM 631 C C . GLY A 1 80 ? -24.034 -9.946 7.005 1.00 86.56 80 GLY A C 1
ATOM 632 O O . GLY A 1 80 ? -24.849 -10.238 6.131 1.00 86.56 80 GLY A O 1
ATOM 633 N N . LEU A 1 81 ? -22.732 -9.821 6.735 1.00 87.31 81 LEU A N 1
ATOM 634 C CA . LEU A 1 81 ? -22.136 -9.863 5.394 1.00 87.31 81 LEU A CA 1
ATOM 635 C C . LEU A 1 81 ? -21.612 -11.258 5.006 1.00 87.31 81 LEU A C 1
ATOM 637 O O . LEU A 1 81 ? -20.867 -11.394 4.041 1.00 87.31 81 LEU A O 1
ATOM 641 N N . ASP A 1 82 ? -22.009 -12.312 5.726 1.00 87.75 82 ASP A N 1
ATOM 642 C CA . ASP A 1 82 ? -21.549 -13.694 5.489 1.00 87.75 82 ASP A CA 1
ATOM 643 C C . ASP A 1 82 ? -21.945 -14.214 4.090 1.00 87.75 82 ASP A C 1
ATOM 645 O O . ASP A 1 82 ? -21.253 -15.032 3.492 1.00 87.75 82 ASP A O 1
ATOM 649 N N . HIS A 1 83 ? -23.023 -13.671 3.515 1.00 87.62 83 HIS A N 1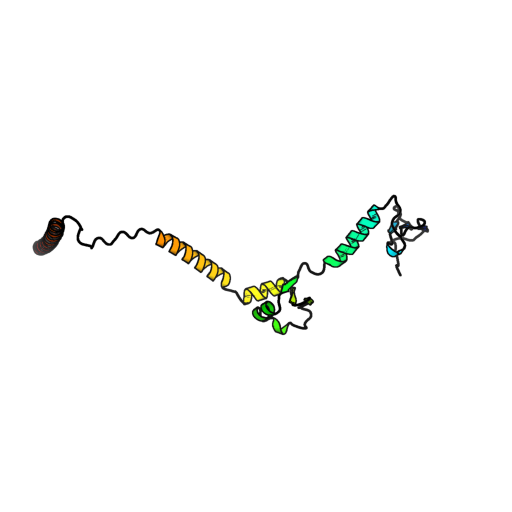
ATOM 650 C CA . HIS A 1 83 ? -23.486 -13.982 2.159 1.00 87.62 83 HIS A CA 1
ATOM 651 C C . HIS A 1 83 ? -22.574 -13.431 1.050 1.00 87.62 83 HIS A C 1
ATOM 653 O O . HIS A 1 83 ? -22.670 -13.874 -0.092 1.00 87.62 83 HIS A O 1
ATOM 659 N N . LEU A 1 84 ? -21.693 -12.473 1.360 1.00 85.38 84 LEU A N 1
ATOM 660 C CA . LEU A 1 84 ? -20.739 -11.921 0.396 1.00 85.38 84 LEU A CA 1
ATOM 661 C C . LEU A 1 84 ? -19.483 -12.792 0.253 1.00 85.38 84 LEU A C 1
ATOM 663 O O . LEU A 1 84 ? -18.661 -12.535 -0.631 1.00 85.38 84 LEU A O 1
ATOM 667 N N . VAL A 1 85 ? -19.313 -13.819 1.093 1.00 86.69 85 VAL A N 1
ATOM 668 C CA . VAL A 1 85 ? -18.170 -14.738 1.025 1.00 86.69 85 VAL A CA 1
ATOM 669 C C . VAL A 1 85 ? -18.195 -15.486 -0.310 1.00 86.69 85 VAL A C 1
ATOM 671 O O . VAL A 1 85 ? -19.153 -16.180 -0.632 1.00 86.69 85 VAL A O 1
ATOM 674 N N . GLY A 1 86 ? -17.125 -15.337 -1.095 1.00 81.38 86 GLY A N 1
ATOM 675 C CA . GLY A 1 86 ? -17.009 -15.911 -2.442 1.00 81.38 86 GLY A CA 1
ATOM 676 C C . GLY A 1 86 ? -17.390 -14.953 -3.577 1.00 81.38 86 GLY A C 1
ATOM 677 O O . GLY A 1 86 ? -17.199 -15.293 -4.741 1.00 81.38 86 GLY A O 1
ATOM 678 N N . THR A 1 87 ? -17.880 -13.749 -3.265 1.00 85.50 87 THR A N 1
ATOM 679 C CA . THR A 1 87 ? -18.083 -12.682 -4.258 1.00 85.50 87 THR A CA 1
ATOM 680 C C . THR A 1 87 ? -16.836 -11.808 -4.400 1.00 85.50 87 THR A C 1
ATOM 682 O O . THR A 1 87 ? -16.001 -11.745 -3.500 1.00 85.50 87 THR A O 1
ATOM 685 N N . ASN A 1 88 ? -16.734 -11.063 -5.506 1.00 82.25 88 ASN A N 1
ATOM 686 C CA . ASN A 1 88 ? -15.620 -10.138 -5.761 1.00 82.25 88 ASN A CA 1
ATOM 687 C C . ASN A 1 88 ? -15.574 -8.926 -4.798 1.00 82.25 88 ASN A C 1
ATOM 689 O O . ASN A 1 88 ? -14.672 -8.103 -4.889 1.00 82.25 88 ASN A O 1
ATOM 693 N N . MET A 1 89 ? -16.550 -8.779 -3.894 1.00 79.94 89 MET A N 1
ATOM 694 C CA . MET A 1 89 ? -16.579 -7.681 -2.916 1.00 79.94 89 MET A CA 1
ATOM 695 C C . MET A 1 89 ? -15.710 -7.945 -1.678 1.00 79.94 89 MET A C 1
ATOM 697 O O . MET A 1 89 ? -15.418 -7.012 -0.933 1.00 79.94 89 MET A O 1
ATOM 701 N N . LEU A 1 90 ? -15.310 -9.200 -1.446 1.00 86.44 90 LEU A N 1
ATOM 702 C CA . LEU A 1 90 ? -14.455 -9.601 -0.332 1.00 86.44 90 LEU A CA 1
ATOM 703 C C . LEU A 1 90 ? -13.177 -10.237 -0.864 1.00 86.44 90 LEU A C 1
ATOM 705 O O . LEU A 1 90 ? -13.225 -11.230 -1.591 1.00 86.44 90 LEU A O 1
ATOM 709 N N . LYS A 1 91 ? -12.021 -9.725 -0.441 1.00 85.56 91 LYS A N 1
ATOM 710 C CA . LYS A 1 91 ? -10.732 -10.346 -0.758 1.00 85.56 91 LYS A CA 1
ATOM 711 C C . LYS A 1 91 ? -10.275 -11.200 0.415 1.00 85.56 91 LYS A C 1
ATOM 713 O O . LYS A 1 91 ? -9.991 -10.672 1.485 1.00 85.56 91 LYS A O 1
ATOM 718 N N . ALA A 1 92 ? -10.213 -12.516 0.238 1.00 85.81 92 ALA A N 1
ATOM 719 C CA . ALA A 1 92 ? -9.701 -13.404 1.278 1.00 85.81 92 ALA A CA 1
ATOM 720 C C . ALA A 1 92 ? -8.215 -13.109 1.542 1.00 85.81 92 ALA A C 1
ATOM 722 O O . ALA A 1 92 ? -7.414 -13.068 0.607 1.00 85.81 92 ALA A O 1
ATOM 723 N N . TYR A 1 93 ? -7.848 -12.913 2.810 1.00 85.88 93 TYR A N 1
ATOM 724 C CA . TYR A 1 93 ? -6.462 -12.676 3.205 1.00 85.88 93 TYR A CA 1
ATOM 725 C C . TYR A 1 93 ? -6.148 -13.348 4.540 1.00 85.88 93 TYR A C 1
ATOM 727 O O . TYR A 1 93 ? -6.738 -13.010 5.566 1.00 85.88 93 TYR A O 1
ATOM 735 N N . MET A 1 94 ? -5.198 -14.290 4.513 1.00 85.44 94 MET A N 1
ATOM 736 C CA . MET A 1 94 ? -4.719 -15.097 5.646 1.00 85.44 94 MET A CA 1
ATOM 737 C C . MET A 1 94 ? -5.834 -15.834 6.415 1.00 85.44 94 MET A C 1
ATOM 739 O O . MET A 1 94 ? -6.037 -17.026 6.212 1.00 85.44 94 MET A O 1
ATOM 743 N N . HIS A 1 95 ? -6.549 -15.137 7.297 1.00 83.50 95 HIS A N 1
ATOM 744 C CA . HIS A 1 95 ? -7.592 -15.669 8.188 1.00 83.50 95 HIS A CA 1
ATOM 745 C C . HIS A 1 95 ? -8.824 -14.746 8.292 1.00 83.50 95 HIS A C 1
ATOM 747 O O . HIS A 1 95 ? -9.696 -14.947 9.139 1.00 83.50 95 HIS A O 1
ATOM 753 N N . GLY A 1 96 ? -8.907 -13.735 7.430 1.00 89.56 96 GLY A N 1
ATOM 754 C CA . GLY A 1 96 ? -10.012 -12.788 7.365 1.00 89.56 96 GLY A CA 1
ATOM 755 C C . GLY A 1 96 ? -10.287 -12.355 5.933 1.00 89.56 96 GLY A C 1
ATOM 756 O O . GLY A 1 96 ? -9.934 -13.044 4.969 1.00 89.56 96 GLY A O 1
ATOM 757 N N . PHE A 1 97 ? -10.928 -11.201 5.802 1.00 91.00 97 PHE A N 1
ATOM 758 C CA . PHE A 1 97 ? -11.303 -10.638 4.517 1.00 91.00 97 PHE A CA 1
ATOM 759 C C . PHE A 1 97 ? -10.995 -9.145 4.481 1.00 91.00 97 PHE A C 1
ATOM 761 O O . PHE A 1 97 ? -11.226 -8.433 5.452 1.00 91.00 97 PHE A O 1
ATOM 768 N N . PHE A 1 98 ? -10.517 -8.663 3.343 1.00 90.44 98 PHE A N 1
ATOM 769 C CA . PHE A 1 98 ? -10.528 -7.246 3.022 1.00 90.44 98 PHE A CA 1
ATOM 770 C C . PHE A 1 98 ? -11.884 -6.879 2.423 1.00 90.44 98 PHE A C 1
ATOM 772 O O . PHE A 1 98 ? -12.322 -7.486 1.443 1.00 90.44 98 PHE A O 1
ATOM 779 N N . LEU A 1 99 ? -12.532 -5.889 3.030 1.00 89.81 99 LEU A N 1
ATOM 780 C CA . LEU A 1 99 ? -13.819 -5.324 2.634 1.00 89.81 99 LEU A CA 1
ATOM 781 C C . LEU A 1 99 ? -13.608 -3.861 2.224 1.00 89.81 99 LEU A C 1
ATOM 783 O O . LEU A 1 99 ? -12.865 -3.150 2.896 1.00 89.81 99 LEU A O 1
ATOM 787 N N . ASP A 1 100 ? -14.266 -3.399 1.160 1.00 88.62 100 ASP A N 1
ATOM 788 C CA . ASP A 1 100 ? -14.239 -1.979 0.769 1.00 88.62 100 ASP A CA 1
ATOM 789 C C . ASP A 1 100 ? -14.684 -1.098 1.954 1.00 88.62 100 ASP A C 1
ATOM 791 O O . ASP A 1 100 ? -15.742 -1.323 2.561 1.00 88.62 100 ASP A O 1
ATOM 795 N N . ALA A 1 101 ? -13.882 -0.086 2.287 1.00 88.38 101 ALA A N 1
ATOM 796 C CA . ALA A 1 101 ? -14.112 0.840 3.387 1.00 88.38 101 ALA A CA 1
ATOM 797 C C . ALA A 1 101 ? -15.507 1.486 3.336 1.00 88.38 101 ALA A C 1
ATOM 799 O O . ALA A 1 101 ? -16.150 1.671 4.376 1.00 88.38 101 ALA A O 1
ATOM 800 N N . LYS A 1 102 ? -16.030 1.775 2.137 1.00 89.44 102 LYS A N 1
ATOM 801 C CA . LYS A 1 102 ? -17.375 2.345 1.953 1.00 89.44 102 LYS A CA 1
ATOM 802 C C . LYS A 1 102 ? -18.462 1.349 2.340 1.00 89.44 102 LYS A C 1
ATOM 804 O O . LYS A 1 102 ? -19.450 1.729 2.972 1.00 89.44 102 LYS A O 1
ATOM 809 N N . LEU A 1 103 ? -18.292 0.080 1.972 1.00 88.50 103 LEU A N 1
ATOM 810 C CA . LEU A 1 103 ? -19.243 -0.983 2.293 1.00 88.50 103 LEU A CA 1
ATOM 811 C C . LEU A 1 103 ? -19.206 -1.320 3.789 1.00 88.50 103 LEU A C 1
ATOM 813 O O . LEU A 1 103 ? -20.261 -1.479 4.410 1.00 88.50 103 LEU A O 1
ATOM 817 N N . HIS A 1 104 ? -18.012 -1.331 4.385 1.00 90.19 104 HIS A N 1
ATOM 818 C CA . HIS A 1 104 ? -17.831 -1.473 5.827 1.00 90.19 104 HIS A CA 1
ATOM 819 C C . HIS A 1 104 ? -18.550 -0.353 6.600 1.00 90.19 104 HIS A C 1
ATOM 821 O O . HIS A 1 104 ? -19.349 -0.631 7.497 1.00 90.19 104 HIS A O 1
ATOM 827 N N . ALA A 1 105 ? -18.344 0.912 6.213 1.00 88.81 105 ALA A N 1
ATOM 828 C CA . ALA A 1 105 ? -18.964 2.063 6.870 1.00 88.81 105 ALA A CA 1
ATOM 829 C C . ALA A 1 105 ? -20.500 2.041 6.790 1.00 88.81 105 ALA A C 1
ATOM 831 O O . ALA A 1 105 ? -21.170 2.297 7.792 1.00 88.81 105 ALA A O 1
ATOM 832 N N . ARG A 1 106 ? -21.063 1.689 5.624 1.00 88.31 106 ARG A N 1
ATOM 833 C CA . ARG A 1 106 ? -22.519 1.541 5.446 1.00 88.31 106 ARG A CA 1
ATOM 834 C C . ARG A 1 106 ? -23.095 0.410 6.292 1.00 88.31 106 ARG A C 1
ATOM 836 O O . ARG A 1 106 ? -24.144 0.571 6.900 1.00 88.31 106 ARG A O 1
ATOM 843 N N . SER A 1 107 ? -22.417 -0.730 6.345 1.00 88.56 107 SER A N 1
ATOM 844 C CA . SER A 1 107 ? -22.900 -1.879 7.121 1.00 88.56 107 SER A CA 1
ATOM 845 C C . SER A 1 107 ? -22.886 -1.565 8.617 1.00 88.56 107 SER A C 1
ATOM 847 O O . SER A 1 107 ? -23.850 -1.844 9.329 1.00 88.56 107 SER A O 1
ATOM 849 N N . LYS A 1 108 ? -21.834 -0.883 9.084 1.00 88.25 108 LYS A N 1
ATOM 850 C CA . LYS A 1 108 ? -21.721 -0.432 10.471 1.00 88.25 108 LYS A CA 1
ATOM 851 C C . LYS A 1 108 ? -22.799 0.589 10.850 1.00 88.25 108 LYS A C 1
ATOM 853 O O . LYS A 1 108 ? -23.366 0.480 11.933 1.00 88.25 108 LYS A O 1
ATOM 858 N N . SER A 1 109 ? -23.128 1.541 9.972 1.00 86.06 109 SER A N 1
ATOM 859 C CA . SER A 1 109 ? -24.185 2.526 10.253 1.00 86.06 109 SER A CA 1
ATOM 860 C C . SER A 1 109 ? -25.586 1.912 10.300 1.00 86.06 109 SER A C 1
ATOM 862 O O . SER A 1 109 ? -26.420 2.368 11.078 1.00 86.06 109 SER A O 1
ATOM 864 N N . VAL A 1 110 ? -25.841 0.868 9.505 1.00 85.81 110 VAL A N 1
ATOM 865 C CA . VAL A 1 110 ? -27.116 0.134 9.515 1.00 85.81 110 VAL A CA 1
ATOM 866 C C . VAL A 1 110 ? -27.291 -0.680 10.798 1.00 85.81 110 VAL A C 1
ATOM 868 O O . VAL A 1 110 ? -28.398 -0.746 11.326 1.00 85.81 110 VAL A O 1
ATOM 871 N N . LEU A 1 111 ? -26.221 -1.295 11.304 1.00 82.25 111 LEU A N 1
ATOM 872 C CA . LEU A 1 111 ? -26.286 -2.152 12.493 1.00 82.25 111 LEU A CA 1
ATOM 873 C C . LEU A 1 111 ? -26.275 -1.385 13.806 1.00 82.25 111 LEU A C 1
ATOM 875 O O . LEU A 1 111 ? -26.916 -1.805 14.766 1.00 82.25 111 LEU A O 1
ATOM 879 N N . GLU A 1 112 ? -25.562 -0.265 13.854 1.00 79.88 112 GLU A N 1
ATOM 880 C CA . GLU A 1 112 ? -25.422 0.547 15.060 1.00 79.88 112 GLU A CA 1
ATOM 881 C C . GLU A 1 112 ? -26.018 1.958 14.875 1.00 79.88 112 GLU A C 1
ATOM 883 O O . GLU A 1 112 ? -25.328 2.952 15.117 1.00 79.88 112 GLU A O 1
ATOM 888 N N . PRO A 1 113 ? -27.308 2.097 14.496 1.00 76.88 113 PRO A N 1
ATOM 889 C CA . PRO A 1 113 ? -27.907 3.406 14.232 1.00 76.88 113 PRO A CA 1
ATOM 890 C C . PRO A 1 113 ? -28.001 4.276 15.495 1.00 76.88 113 PRO A C 1
ATOM 892 O O . PRO A 1 113 ? -27.960 5.501 15.407 1.00 76.88 113 PRO A O 1
ATOM 895 N N . PHE A 1 114 ? -28.078 3.661 16.681 1.00 79.19 114 PHE A N 1
ATOM 896 C CA . PHE A 1 114 ? -28.234 4.364 17.959 1.00 79.19 114 PHE A CA 1
ATOM 897 C C . PHE A 1 114 ? -26.964 4.430 18.811 1.00 79.19 114 PHE A C 1
ATOM 899 O O . PHE A 1 114 ? -26.990 5.066 19.863 1.00 79.19 114 PHE A O 1
ATOM 906 N N . ALA A 1 115 ? -25.841 3.843 18.382 1.00 77.19 115 ALA A N 1
ATOM 907 C CA . ALA A 1 115 ? -24.636 3.773 19.217 1.00 77.19 115 ALA A CA 1
ATOM 908 C C . ALA A 1 115 ? -24.143 5.160 19.665 1.00 77.19 115 ALA A C 1
ATOM 910 O O . ALA A 1 115 ? -23.745 5.346 20.815 1.00 77.19 115 ALA A O 1
ATOM 911 N N . TYR A 1 116 ? -24.243 6.167 18.791 1.00 74.88 116 TYR A N 1
ATOM 912 C CA . TYR A 1 116 ? -23.886 7.543 19.141 1.00 74.88 116 TYR A CA 1
ATOM 913 C C . TYR A 1 116 ? -24.845 8.161 20.173 1.00 74.88 116 TYR A C 1
ATOM 915 O O . TYR A 1 116 ? -24.415 8.825 21.120 1.00 74.88 116 TYR A O 1
ATOM 923 N N . GLU A 1 117 ? -26.151 7.929 20.029 1.00 79.88 117 GLU A N 1
ATOM 924 C CA . GLU A 1 117 ? -27.152 8.444 20.965 1.00 79.88 117 GLU A CA 1
ATOM 925 C C . GLU A 1 117 ? -27.069 7.766 22.332 1.00 79.88 117 GLU A C 1
ATOM 927 O O . GLU A 1 117 ? -27.207 8.431 23.360 1.00 79.88 117 GLU A O 1
ATOM 932 N N . GLU A 1 118 ? -26.827 6.459 22.360 1.00 83.81 118 GLU A N 1
ATOM 933 C CA . GLU A 1 118 ? -26.646 5.687 23.586 1.00 83.81 118 GLU A CA 1
ATOM 934 C C . GLU A 1 118 ? -25.370 6.091 24.316 1.00 83.81 118 GLU A C 1
ATOM 936 O O . GLU A 1 118 ? -25.428 6.375 25.514 1.00 83.81 118 GLU A O 1
ATOM 941 N N . TYR A 1 119 ? -24.251 6.224 23.597 1.00 82.81 119 TYR A N 1
ATOM 942 C CA . TYR A 1 119 ? -23.001 6.738 24.155 1.00 82.81 119 TYR A CA 1
ATOM 943 C C . TYR A 1 119 ? -23.202 8.124 24.781 1.00 82.81 119 TYR A C 1
ATOM 945 O O . TYR A 1 119 ? -22.801 8.382 25.920 1.00 82.81 119 TYR A O 1
ATOM 953 N N . ARG A 1 120 ? -23.914 9.013 24.077 1.00 86.44 120 ARG A N 1
ATOM 954 C CA . ARG A 1 120 ? -24.252 10.349 24.578 1.00 86.44 120 ARG A CA 1
ATOM 955 C C . ARG A 1 120 ? -25.152 10.286 25.816 1.00 86.44 120 ARG A C 1
ATOM 957 O O . ARG A 1 120 ? -24.894 11.002 26.784 1.00 86.44 120 ARG A O 1
ATOM 964 N N . LYS A 1 121 ? -26.184 9.438 25.825 1.00 90.38 121 LYS A N 1
ATOM 965 C CA . LYS A 1 121 ? -27.075 9.240 26.986 1.00 90.38 121 LYS A CA 1
ATOM 966 C C . LYS A 1 121 ? -26.311 8.705 28.198 1.00 90.38 121 LYS A C 1
ATOM 968 O O . LYS A 1 121 ? -26.537 9.196 29.303 1.00 90.38 121 LYS A O 1
ATOM 973 N N . GLN A 1 122 ? -25.395 7.755 28.004 1.00 89.88 122 GLN A N 1
ATOM 974 C CA . GLN A 1 122 ? -24.548 7.215 29.071 1.00 89.88 122 GLN A CA 1
ATOM 975 C C . GLN A 1 122 ? -23.630 8.292 29.651 1.00 89.88 122 GLN A C 1
ATOM 977 O O . GLN A 1 122 ? -23.628 8.491 30.863 1.00 89.88 122 GLN A O 1
ATOM 982 N N . LYS A 1 123 ? -22.948 9.074 28.804 1.00 91.56 123 LYS A N 1
ATOM 983 C CA . LYS A 1 123 ? -22.108 10.196 29.257 1.00 91.56 123 LYS A CA 1
ATOM 984 C C . LYS A 1 123 ? -22.893 11.261 30.022 1.00 91.56 123 LYS A C 1
ATOM 986 O O . LYS A 1 123 ? -22.394 11.820 30.997 1.00 91.56 123 LYS A O 1
ATOM 991 N N . ILE A 1 124 ? -24.126 11.550 29.601 1.00 90.31 124 ILE A N 1
ATOM 992 C CA . ILE A 1 124 ? -25.008 12.477 30.321 1.00 90.31 124 ILE A CA 1
ATOM 993 C C . ILE A 1 124 ? -25.405 11.897 31.684 1.00 90.31 124 ILE A C 1
ATOM 995 O O . ILE A 1 124 ? -25.327 12.619 32.675 1.00 90.31 124 ILE A O 1
ATOM 999 N N . LYS A 1 125 ? -25.789 10.614 31.756 1.00 92.00 125 LYS A N 1
ATOM 1000 C CA . LYS A 1 125 ? -26.103 9.935 33.025 1.00 92.00 125 LYS A CA 1
ATOM 1001 C C . LYS A 1 125 ? -24.919 9.947 33.986 1.00 92.00 125 LYS A C 1
ATOM 1003 O O . LYS A 1 125 ? -25.082 10.406 35.108 1.00 92.00 125 LYS A O 1
ATOM 1008 N N . GLU A 1 126 ? -23.736 9.562 33.518 1.00 92.00 126 GLU A N 1
ATOM 1009 C CA . GLU A 1 126 ? -22.493 9.567 34.299 1.00 92.00 126 GLU A CA 1
ATOM 1010 C C . GLU A 1 126 ? -22.210 10.967 34.878 1.00 92.00 126 GLU A C 1
ATOM 1012 O O . GLU A 1 126 ? -21.907 11.130 36.059 1.00 92.00 126 GLU A O 1
ATOM 1017 N N . LYS A 1 127 ? -22.410 12.020 34.072 1.00 90.31 127 LYS A N 1
ATOM 1018 C CA . LYS A 1 127 ? -22.240 13.411 34.514 1.00 90.31 127 LYS A CA 1
ATOM 1019 C C . LYS A 1 127 ? -23.312 13.857 35.518 1.00 90.31 127 LYS A C 1
ATOM 1021 O O . LYS A 1 127 ? -23.017 14.653 36.411 1.00 90.31 127 LYS A O 1
ATOM 1026 N N . ILE A 1 128 ? -24.549 13.374 35.383 1.00 88.38 128 ILE A N 1
ATOM 1027 C CA . ILE A 1 128 ? -25.631 13.624 36.346 1.00 88.38 128 ILE A CA 1
ATOM 1028 C C . ILE A 1 128 ? -25.333 12.916 37.670 1.00 88.38 128 ILE A C 1
ATOM 1030 O O . ILE A 1 128 ? -25.453 13.550 38.714 1.00 88.38 128 ILE A O 1
ATOM 1034 N N . GLU A 1 129 ? -24.913 11.653 37.641 1.00 87.06 129 GLU A N 1
ATOM 1035 C CA . GLU A 1 129 ? -24.558 10.862 38.824 1.00 87.06 129 GLU A CA 1
ATOM 1036 C C . GLU A 1 129 ? -23.370 11.472 39.571 1.00 87.06 129 GLU A C 1
ATOM 1038 O O . GLU A 1 129 ? -23.451 11.680 40.781 1.00 87.06 129 GLU A 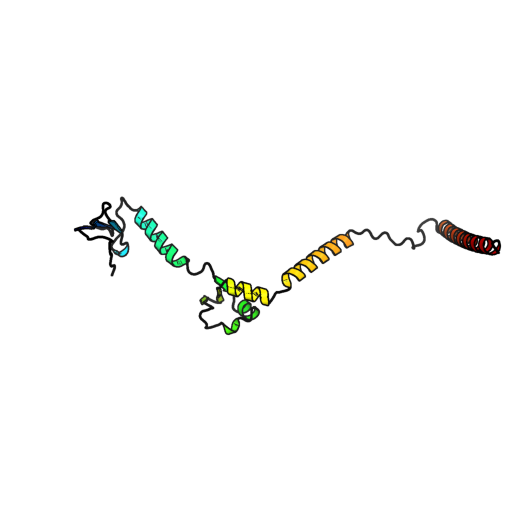O 1
ATOM 1043 N N . ALA A 1 130 ? -22.320 11.889 38.855 1.00 87.06 130 ALA A N 1
ATOM 1044 C CA . ALA A 1 130 ? -21.196 12.613 39.448 1.00 87.06 130 ALA A CA 1
ATOM 1045 C C . ALA A 1 130 ? -21.651 13.907 40.149 1.00 87.06 130 ALA A C 1
ATOM 1047 O O . ALA A 1 130 ? -21.212 14.218 41.258 1.00 87.06 130 ALA A O 1
ATOM 1048 N N . ARG A 1 131 ? -22.587 14.648 39.539 1.00 81.06 131 ARG A N 1
ATOM 1049 C CA . ARG A 1 131 ? -23.171 15.858 40.138 1.00 81.06 131 ARG A CA 1
ATOM 1050 C C . ARG A 1 131 ? -24.091 15.543 41.324 1.00 81.06 131 ARG A C 1
ATOM 1052 O O . ARG A 1 131 ? -24.164 16.339 42.256 1.00 81.06 131 ARG A O 1
ATOM 1059 N N . GLN A 1 132 ? -24.792 14.409 41.306 1.00 75.38 132 GLN A N 1
ATOM 1060 C CA . GLN A 1 132 ? -25.626 13.943 42.417 1.00 75.38 132 GLN A CA 1
ATOM 1061 C C . GLN A 1 132 ? -24.783 13.470 43.608 1.00 75.38 132 GLN A C 1
ATOM 1063 O O . GLN A 1 132 ? -25.135 13.798 44.735 1.00 75.38 132 GLN A O 1
ATOM 1068 N N . GLY A 1 133 ? -23.650 12.797 43.386 1.00 72.50 133 GLY A N 1
ATOM 1069 C CA . GLY A 1 133 ? -22.724 12.392 44.453 1.00 72.50 133 GLY A CA 1
ATOM 1070 C C . GLY A 1 133 ? -22.075 13.573 45.185 1.00 72.50 133 GLY A C 1
ATOM 1071 O O . GLY A 1 133 ? -21.809 13.497 46.379 1.00 72.50 133 GLY A O 1
ATOM 1072 N N . GLN A 1 134 ? -21.889 14.704 44.498 1.00 70.50 134 GLN A N 1
ATOM 1073 C CA . GLN A 1 134 ? -21.416 15.960 45.099 1.00 70.50 134 GLN A CA 1
ATOM 1074 C C . GLN A 1 134 ? -22.530 16.760 45.791 1.00 70.50 134 GLN A C 1
ATOM 1076 O O . GLN A 1 134 ? -22.259 17.755 46.469 1.00 70.50 134 GLN A O 1
ATOM 1081 N N . ARG A 1 135 ? -23.799 16.367 45.619 1.00 68.44 135 ARG A N 1
ATOM 1082 C CA . ARG A 1 135 ? -24.921 17.055 46.251 1.00 68.44 135 ARG A CA 1
ATOM 1083 C C . ARG A 1 135 ? -24.960 16.668 47.724 1.00 68.44 135 ARG A C 1
ATOM 1085 O O . ARG A 1 135 ? -25.464 15.610 48.083 1.00 68.44 135 ARG A O 1
ATOM 1092 N N . ILE A 1 136 ? -24.479 17.569 48.578 1.00 60.69 136 ILE A N 1
ATOM 1093 C CA . ILE A 1 136 ? -24.636 17.484 50.032 1.00 60.69 136 ILE A CA 1
ATOM 1094 C C . ILE A 1 136 ? -26.137 17.402 50.331 1.00 60.69 136 ILE A C 1
ATOM 1096 O O . ILE A 1 136 ? -26.870 18.391 50.233 1.00 60.69 136 ILE A O 1
ATOM 1100 N N . VAL A 1 137 ? -26.614 16.202 50.659 1.00 62.66 137 VAL A N 1
ATOM 1101 C CA . VAL A 1 137 ? -27.952 16.009 51.207 1.00 62.66 137 VAL A CA 1
ATOM 1102 C C . VAL A 1 137 ? -27.898 16.575 52.617 1.00 62.66 137 VAL A C 1
ATOM 1104 O O . VAL A 1 137 ? -27.433 15.917 53.543 1.00 62.66 137 VAL A O 1
ATOM 1107 N N . LEU A 1 138 ? -28.331 17.826 52.776 1.00 61.72 138 LEU A N 1
ATOM 1108 C CA . LEU A 1 138 ? -28.650 18.366 54.093 1.00 61.72 138 LEU A CA 1
ATOM 1109 C C . LEU A 1 138 ? -29.622 17.369 54.745 1.00 61.72 138 LEU A C 1
ATOM 1111 O O . LEU A 1 138 ? -30.687 17.124 54.161 1.00 61.72 138 LEU A O 1
ATOM 1115 N N . PRO A 1 139 ? -29.273 16.743 55.886 1.00 60.75 139 PRO A N 1
ATOM 1116 C CA . PRO A 1 139 ? -30.185 15.826 56.547 1.00 60.75 139 PRO A CA 1
ATOM 1117 C C . PRO A 1 139 ? -31.489 16.580 56.799 1.00 60.75 139 PRO A C 1
ATOM 1119 O O . PRO A 1 139 ? -31.468 17.728 57.254 1.00 60.75 139 PRO A O 1
ATOM 1122 N N . LYS A 1 140 ? -32.620 15.967 56.421 1.00 58.88 140 LYS A N 1
ATOM 1123 C CA . LYS A 1 140 ? -33.954 16.542 56.630 1.00 58.88 140 LYS A CA 1
ATOM 1124 C C . LYS A 1 140 ? -34.011 17.091 58.058 1.00 58.88 140 LYS A C 1
ATOM 1126 O O . LYS A 1 140 ? -33.794 16.337 59.005 1.00 58.88 140 LYS A O 1
ATOM 1131 N N . LYS A 1 141 ? -34.291 18.393 58.200 1.00 54.19 141 LYS A N 1
ATOM 1132 C CA . LYS A 1 141 ? -34.641 19.049 59.470 1.00 54.19 141 LYS A CA 1
ATOM 1133 C C . LYS A 1 141 ? -35.933 18.421 60.012 1.00 54.19 141 LYS A C 1
ATOM 1135 O O . LYS A 1 141 ? -37.011 18.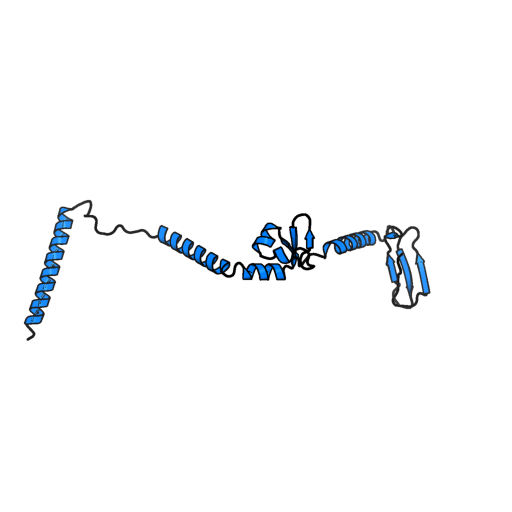970 59.840 1.00 54.19 141 LYS A O 1
ATOM 1140 N N . GLY A 1 142 ? -35.824 17.219 60.557 1.00 55.09 142 GLY A N 1
ATOM 1141 C CA . GLY A 1 142 ? -36.929 16.437 61.108 1.00 55.09 142 GLY A CA 1
ATOM 1142 C C . GLY A 1 142 ? -36.467 15.359 62.087 1.00 55.09 142 GLY A C 1
ATOM 1143 O O . GLY A 1 142 ? -37.285 14.601 62.588 1.00 55.09 142 GLY A O 1
ATOM 1144 N N . GLY A 1 143 ? -35.164 15.277 62.371 1.00 59.53 143 GLY A N 1
ATOM 1145 C CA . GLY A 1 143 ? -34.686 14.609 63.572 1.00 59.53 143 GLY A CA 1
ATOM 1146 C C . GLY A 1 143 ? -34.704 15.623 64.705 1.00 59.53 143 GLY A C 1
ATOM 1147 O O . GLY A 1 143 ? -34.089 16.681 64.557 1.00 59.53 143 GLY A O 1
ATOM 1148 N N . ALA A 1 144 ? -35.415 15.311 65.792 1.00 57.22 144 ALA A N 1
ATOM 1149 C CA . ALA A 1 144 ? -35.408 16.091 67.025 1.00 57.22 144 ALA A CA 1
ATOM 1150 C C . ALA A 1 144 ? -33.979 16.563 67.334 1.00 57.22 144 ALA A C 1
ATOM 1152 O O . ALA A 1 144 ? -33.033 15.769 67.264 1.00 57.22 144 ALA A O 1
ATOM 1153 N N . ALA A 1 145 ? -33.819 17.862 67.602 1.00 62.53 145 ALA A N 1
ATOM 1154 C CA . ALA A 1 145 ? -32.519 18.455 67.885 1.00 62.53 145 ALA A CA 1
ATOM 1155 C C . ALA A 1 145 ? -31.789 17.608 68.940 1.00 62.53 145 ALA A C 1
ATOM 1157 O O . ALA A 1 145 ? -32.331 17.321 70.006 1.00 62.53 145 ALA A O 1
ATOM 1158 N N . LYS A 1 146 ? -30.568 17.157 68.625 1.00 65.31 146 LYS A N 1
ATOM 1159 C CA . LYS A 1 146 ? -29.828 16.206 69.476 1.00 65.31 146 LYS A CA 1
ATOM 1160 C C . LYS A 1 146 ? -29.440 16.802 70.837 1.00 65.31 146 LYS A C 1
ATOM 1162 O O . LYS A 1 146 ? -29.168 16.067 71.777 1.00 65.31 146 LYS A O 1
ATOM 1167 N N . VAL A 1 147 ? -29.428 18.123 70.936 1.00 67.38 147 VAL A N 1
ATOM 1168 C CA . VAL A 1 147 ? -29.166 18.895 72.150 1.00 67.38 147 VAL A CA 1
ATOM 1169 C C . VAL A 1 147 ? -30.253 19.964 72.261 1.00 67.38 147 VAL A C 1
ATOM 1171 O O . VAL A 1 147 ? -30.594 20.589 71.259 1.00 67.38 147 VAL A O 1
ATOM 1174 N N . ASN A 1 148 ? -30.805 20.123 73.469 1.00 72.31 148 ASN A N 1
ATOM 1175 C CA . ASN A 1 148 ? -31.968 20.954 73.825 1.00 72.31 148 ASN A CA 1
ATOM 1176 C C . ASN A 1 148 ? -33.320 20.471 73.262 1.00 72.31 148 ASN A C 1
ATOM 1178 O O . ASN A 1 148 ? -34.041 21.231 72.616 1.00 72.31 148 ASN A O 1
ATOM 1182 N N . ARG A 1 149 ? -33.683 19.211 73.548 1.00 74.56 149 ARG A N 1
ATOM 1183 C CA . ARG A 1 149 ? -35.001 18.643 73.197 1.00 74.56 149 ARG A CA 1
ATOM 1184 C C . ARG A 1 149 ? -36.170 19.425 73.791 1.00 74.56 149 ARG A C 1
ATOM 1186 O O . ARG A 1 149 ? -37.079 19.766 73.049 1.00 74.56 149 ARG A O 1
ATOM 1193 N N . GLU A 1 150 ? -36.103 19.772 75.075 1.00 74.69 150 GLU A N 1
ATOM 1194 C CA . GLU A 1 150 ? -37.186 20.497 75.763 1.00 74.69 150 GLU A CA 1
ATOM 1195 C C . GLU A 1 150 ? -37.472 21.859 75.113 1.00 74.69 150 GLU A C 1
ATOM 1197 O O . GLU A 1 150 ? -38.621 22.223 74.883 1.00 74.69 150 GLU A O 1
ATOM 1202 N N . PHE A 1 151 ? -36.426 22.594 74.727 1.00 73.56 151 PHE A N 1
ATOM 1203 C CA . PHE A 1 151 ? -36.581 23.881 74.046 1.00 73.56 151 PHE A CA 1
ATOM 1204 C C . PHE A 1 151 ? -37.101 23.725 72.610 1.00 73.56 151 PHE A C 1
ATOM 1206 O O . PHE A 1 151 ? -37.852 24.569 72.128 1.00 73.56 151 PHE A O 1
ATOM 1213 N N . ALA A 1 152 ? -36.724 22.645 71.917 1.00 75.69 152 ALA A N 1
ATOM 1214 C CA . ALA A 1 152 ? -37.240 22.340 70.585 1.00 75.69 152 ALA A CA 1
ATOM 1215 C C . ALA A 1 152 ? -38.741 22.002 70.620 1.00 75.69 152 ALA A C 1
ATOM 1217 O O . ALA A 1 152 ? -39.482 22.477 69.764 1.00 75.69 152 ALA A O 1
ATOM 1218 N N . GLU A 1 153 ? -39.185 21.254 71.632 1.00 77.00 153 GLU A N 1
ATOM 1219 C CA . GLU A 1 153 ? -40.596 20.919 71.856 1.00 77.00 153 GLU A CA 1
ATOM 1220 C C . GLU A 1 153 ? -41.421 22.183 72.173 1.00 77.00 153 GLU A C 1
ATOM 1222 O O . GLU A 1 153 ? -42.443 22.419 71.529 1.00 77.00 153 GLU A O 1
ATOM 1227 N N . GLN A 1 154 ? -40.917 23.080 73.033 1.00 79.94 154 GLN A N 1
ATOM 1228 C CA . GLN A 1 154 ? -41.550 24.387 73.288 1.00 79.94 154 GLN A CA 1
ATOM 1229 C C . GLN A 1 154 ? -41.645 25.267 72.027 1.00 79.94 154 GLN A C 1
ATOM 1231 O O . GLN A 1 154 ? -42.623 25.994 71.836 1.00 79.94 154 GLN A O 1
ATOM 1236 N N . LEU A 1 155 ? -40.652 25.211 71.132 1.00 79.94 155 LEU A N 1
ATOM 1237 C CA . LEU A 1 155 ? -40.657 25.953 69.864 1.00 79.94 155 LEU A CA 1
ATOM 1238 C C . LEU A 1 155 ? -41.659 25.396 68.844 1.00 79.94 155 LEU A C 1
ATOM 1240 O O . LEU A 1 155 ? -42.169 26.146 68.012 1.00 79.94 155 LEU A O 1
ATOM 1244 N N . GLU A 1 156 ? -41.932 24.093 68.876 1.00 79.25 156 GLU A N 1
ATOM 1245 C CA . GLU A 1 156 ? -42.966 23.473 68.042 1.00 79.25 156 GLU A CA 1
ATOM 1246 C C . GLU A 1 156 ? -44.371 23.749 68.580 1.00 79.25 156 GLU A C 1
ATOM 1248 O O . GLU A 1 156 ? -45.275 24.055 67.801 1.00 79.25 156 GLU A O 1
ATOM 1253 N N . GLU A 1 157 ? -44.551 23.709 69.900 1.00 80.06 157 GLU A N 1
ATOM 1254 C CA . GLU A 1 157 ? -45.822 24.028 70.551 1.00 80.06 157 GLU A CA 1
ATOM 1255 C C . GLU A 1 157 ? -46.192 25.506 70.373 1.00 80.06 157 GLU A C 1
ATOM 1257 O O . GLU A 1 157 ? -47.289 25.817 69.914 1.00 80.06 157 GLU A O 1
ATOM 1262 N N . SER A 1 158 ? -45.249 26.423 70.602 1.00 80.00 158 SER A N 1
ATOM 1263 C CA . SER A 1 158 ? -45.460 27.858 70.349 1.00 80.00 158 SER A CA 1
ATOM 1264 C C . SER A 1 158 ? -45.765 28.167 68.880 1.00 80.00 158 SER A C 1
ATOM 1266 O O . SER A 1 158 ? -46.594 29.031 68.598 1.00 80.00 158 SER A O 1
ATOM 1268 N N . LYS A 1 159 ? -45.165 27.440 67.925 1.00 80.25 159 LYS A N 1
ATOM 1269 C CA . LYS A 1 159 ? -45.523 27.558 66.501 1.00 80.25 159 LYS A CA 1
ATOM 1270 C C . LYS A 1 159 ? -46.934 27.067 66.207 1.00 80.25 159 LYS A C 1
ATOM 1272 O O . LYS A 1 159 ? -47.635 27.724 65.446 1.00 80.25 159 LYS A O 1
ATOM 1277 N N . ARG A 1 160 ? -47.358 25.949 66.802 1.00 80.06 160 ARG A N 1
ATOM 1278 C CA . ARG A 1 160 ? -48.729 25.434 66.656 1.00 80.06 160 ARG A CA 1
ATOM 1279 C C . ARG A 1 160 ? -49.756 26.412 67.212 1.00 80.06 160 ARG A C 1
ATOM 1281 O O . ARG A 1 160 ? -50.718 26.718 66.519 1.00 80.06 160 ARG A O 1
ATOM 1288 N N . ILE A 1 161 ? -49.503 26.957 68.401 1.00 80.19 161 ILE A N 1
ATOM 1289 C CA . ILE A 1 161 ? -50.369 27.965 69.024 1.00 80.19 161 ILE A CA 1
ATOM 1290 C C . ILE A 1 161 ? -50.439 29.221 68.142 1.00 80.19 161 ILE A C 1
ATOM 1292 O O . ILE A 1 161 ? -51.529 29.694 67.839 1.00 80.19 161 ILE A O 1
ATOM 1296 N N . ALA A 1 162 ? -49.305 29.709 67.626 1.00 78.12 162 ALA A N 1
ATOM 1297 C CA . ALA A 1 162 ? -49.283 30.858 66.718 1.00 78.12 162 ALA A CA 1
ATOM 1298 C C . ALA A 1 162 ? -50.011 30.593 65.381 1.00 78.12 162 ALA A C 1
ATOM 1300 O O . ALA A 1 162 ? -50.632 31.497 64.821 1.00 78.12 162 ALA A O 1
ATOM 1301 N N . GLU A 1 163 ? -49.959 29.367 64.851 1.00 76.31 163 GLU A N 1
ATOM 1302 C CA . GLU A 1 163 ? -50.705 28.966 63.650 1.00 76.31 163 GLU A CA 1
ATOM 1303 C C . GLU A 1 163 ? -52.219 28.858 63.905 1.00 76.31 163 GLU A C 1
ATOM 1305 O O . GLU A 1 163 ? -53.014 29.197 63.021 1.00 76.31 163 GLU A O 1
ATOM 1310 N N . GLU A 1 164 ? -52.627 28.427 65.101 1.00 73.94 164 GLU A N 1
ATOM 1311 C CA . GLU A 1 164 ? -54.028 28.376 65.533 1.00 73.94 164 GLU A CA 1
ATOM 1312 C C . GLU A 1 164 ? -54.598 29.773 65.798 1.00 73.94 164 GLU A C 1
ATOM 1314 O O . GLU A 1 164 ? -55.680 30.088 65.298 1.00 73.94 164 GLU A O 1
ATOM 1319 N N . GLU A 1 165 ? -53.848 30.654 66.463 1.00 71.81 165 GLU A N 1
ATOM 1320 C CA . GLU A 1 165 ? -54.216 32.063 66.645 1.00 71.81 165 GLU A CA 1
ATOM 1321 C C . GLU A 1 165 ? -54.298 32.799 65.300 1.00 71.81 165 GLU A C 1
ATOM 1323 O O . GLU A 1 165 ? -55.272 33.503 65.030 1.00 71.81 165 GLU A O 1
ATOM 1328 N N . ALA A 1 166 ? -53.346 32.570 64.388 1.00 70.94 166 ALA A N 1
ATOM 1329 C CA . ALA A 1 166 ? -53.382 33.142 63.041 1.00 70.94 166 ALA A CA 1
ATOM 1330 C C . ALA A 1 166 ? -54.530 32.590 62.176 1.00 70.94 166 ALA A C 1
ATOM 1332 O O . ALA A 1 166 ? -54.957 33.255 61.226 1.00 70.94 166 ALA A O 1
ATOM 1333 N N . ARG A 1 167 ? -55.033 31.383 62.467 1.00 68.25 167 ARG A N 1
ATOM 1334 C CA . ARG A 1 167 ? -56.258 30.837 61.860 1.00 68.25 167 ARG A CA 1
ATOM 1335 C C . ARG A 1 167 ? -57.508 31.459 62.476 1.00 68.25 167 ARG A C 1
ATOM 1337 O O . ARG A 1 167 ? -58.394 31.846 61.718 1.00 68.25 167 ARG A O 1
ATOM 1344 N N . GLY A 1 168 ? -57.560 31.603 63.798 1.00 66.69 168 GLY A N 1
ATOM 1345 C CA . GLY A 1 168 ? -58.659 32.247 64.520 1.00 66.69 168 GLY A CA 1
ATOM 1346 C C . GLY A 1 168 ? -58.854 33.706 64.108 1.00 66.69 168 GLY A C 1
ATOM 1347 O O . GLY A 1 168 ? -59.953 34.088 63.712 1.00 66.69 168 GLY A O 1
ATOM 1348 N N . ASP A 1 169 ? -57.779 34.496 64.065 1.00 59.47 169 ASP A N 1
ATOM 1349 C CA . ASP A 1 169 ? -57.824 35.920 63.697 1.00 59.47 169 ASP A CA 1
ATOM 1350 C C . ASP A 1 169 ? -58.234 36.129 62.220 1.00 59.47 169 ASP A C 1
ATOM 1352 O O . ASP A 1 169 ? -58.872 37.116 61.847 1.00 59.47 169 ASP A O 1
ATOM 1356 N N . ARG A 1 170 ? -57.953 35.144 61.352 1.00 57.88 170 ARG A N 1
ATOM 1357 C CA . ARG A 1 170 ? -58.399 35.135 59.945 1.00 57.88 170 ARG A CA 1
ATOM 1358 C C . ARG A 1 170 ? -59.899 34.825 59.808 1.00 57.88 170 ARG A C 1
ATOM 1360 O O . ARG A 1 170 ? -60.542 35.335 58.888 1.00 57.88 170 ARG A O 1
ATOM 1367 N N . VAL A 1 171 ? -60.457 34.025 60.719 1.00 59.25 171 VAL A N 1
ATOM 1368 C CA . VAL A 1 171 ? -61.892 33.689 60.784 1.00 59.25 171 VAL A CA 1
ATOM 1369 C C . VAL A 1 171 ? -62.704 34.817 61.435 1.00 59.25 171 VAL A C 1
ATOM 1371 O O . VAL A 1 171 ? -63.777 35.158 60.946 1.00 59.25 171 VAL A O 1
ATOM 1374 N N . VAL A 1 172 ? -62.176 35.482 62.467 1.00 59.34 172 VAL A N 1
ATOM 1375 C CA . VAL A 1 172 ? -62.841 36.643 63.091 1.00 59.34 172 VAL A CA 1
ATOM 1376 C C . VAL A 1 172 ? -62.916 37.826 62.116 1.00 59.34 172 VAL A C 1
ATOM 1378 O O . VAL A 1 172 ? -64.001 38.349 61.867 1.00 59.34 172 VAL A O 1
ATOM 1381 N N . ARG A 1 173 ? -61.815 38.160 61.421 1.00 56.72 173 ARG A N 1
ATOM 1382 C CA . ARG A 1 173 ? -61.801 39.226 60.391 1.00 56.72 173 ARG A CA 1
ATOM 1383 C C . ARG A 1 173 ? -62.714 38.972 59.188 1.00 56.72 173 ARG A C 1
ATOM 1385 O O . ARG A 1 173 ? -62.985 39.909 58.436 1.00 56.72 173 ARG A O 1
ATOM 1392 N N . SER A 1 174 ? -63.136 37.728 58.955 1.00 56.91 174 SER A N 1
ATOM 1393 C CA . SER A 1 174 ? -64.087 37.391 57.888 1.00 56.91 174 SER A CA 1
ATOM 1394 C C . SER A 1 174 ? -65.550 37.452 58.340 1.00 56.91 174 SER A C 1
ATOM 1396 O O . SER A 1 174 ? -66.412 37.654 57.486 1.00 56.91 174 SER A O 1
ATOM 1398 N N . ASN A 1 175 ? -65.831 37.376 59.646 1.00 56.91 175 ASN A N 1
ATOM 1399 C CA . ASN A 1 175 ? -67.179 37.547 60.200 1.00 56.91 175 ASN A CA 1
ATOM 1400 C C . ASN A 1 175 ? -67.550 39.018 60.474 1.00 56.91 175 ASN A C 1
ATOM 1402 O O . ASN A 1 175 ? -68.715 39.357 60.316 1.00 56.91 175 ASN A O 1
ATOM 1406 N N . ASP A 1 176 ? -66.591 39.902 60.773 1.00 55.66 176 ASP A N 1
ATOM 1407 C CA . ASP A 1 176 ? -66.836 41.350 60.976 1.00 55.66 176 ASP A CA 1
ATOM 1408 C C . ASP A 1 176 ? -67.064 42.158 59.673 1.00 55.66 176 ASP A C 1
ATOM 1410 O O . ASP A 1 176 ? -67.250 43.373 59.708 1.00 55.66 176 ASP A O 1
ATOM 1414 N N . ARG A 1 177 ? -67.025 41.517 58.494 1.00 56.38 177 ARG A N 1
ATOM 1415 C CA . ARG A 1 177 ? -67.233 42.166 57.177 1.00 56.38 177 ARG A CA 1
ATOM 1416 C C . ARG A 1 177 ? -68.585 41.840 56.520 1.00 56.38 177 ARG A C 1
ATOM 1418 O O . ARG A 1 177 ? -68.688 41.931 55.295 1.00 56.38 177 ARG A O 1
ATOM 1425 N N . LYS A 1 178 ? -69.598 41.447 57.294 1.00 48.88 178 LYS A N 1
ATOM 1426 C CA . LYS A 1 178 ? -70.978 41.261 56.817 1.00 48.88 178 LYS A CA 1
ATOM 1427 C C . LYS A 1 178 ? -71.943 42.212 57.500 1.00 48.88 178 LYS A C 1
ATOM 1429 O O . LYS A 1 178 ? -71.808 42.386 58.726 1.00 48.88 178 LYS A O 1
#

pLDDT: mean 80.57, std 11.49, range [48.88, 92.62]

InterPro domains:
  IPR040382 Nucleolar protein 10/Enp2 [PTHR14927] (1-163)
  IPR056550 Nucleolar protein 10-like, second domain [PF23097] (64-111)
  IPR056551 Nucleolar protein 10-like, N-terminal domain [PF23098] (1-59)

Organism: Hemiselmis andersenii (NCBI:txid464988)